Protein AF-A0A971SF78-F1 (afdb_monomer_lite)

pLDDT: mean 84.29, std 8.06, range [58.38, 93.25]

Foldseek 3Di:
DVVVVCVPDPVLVVLVVCLVVVVVCVPPPDPLVVVLCVVCVVLVVVLVVLSVVLVVLLVPPPPSSVVNVVSVVVNVVVVVVSVVVVVVVVVD

Secondary structure (DSSP, 8-state):
-HHHHHHH-HHHHHHHHHHHHHHHHTSS--HHHHHHHHH-HHHHHHHHHHHHHHHHHHHH-TTHHHHHHHHHHHHHHHHHHHHHHHHHHHH-

Sequence (92 aa):
MNLRLINYTPWSKVLLGILILVPLLYYKPSQKIIELIRNYPDFLRGFLGLVFTALIALILNDSGIVTVATMLLFGGVLLLLISFEELNKRSA

Radius of gyration: 15.05 Å; chains: 1; bounding box: 32×24×38 Å

Structure (mmCIF, N/CA/C/O backbone):
data_AF-A0A971SF78-F1
#
_entry.id   AF-A0A971SF78-F1
#
loop_
_atom_site.group_PDB
_atom_site.id
_atom_site.type_symbol
_atom_site.label_atom_id
_atom_site.label_alt_id
_atom_site.label_comp_id
_atom_site.label_asym_id
_atom_site.label_entity_id
_atom_site.label_seq_id
_atom_site.pdbx_PDB_ins_code
_atom_site.Cartn_x
_atom_site.Cartn_y
_atom_site.Cartn_z
_atom_site.occupancy
_atom_site.B_iso_or_equiv
_atom_site.auth_seq_id
_atom_site.auth_comp_id
_atom_site.auth_asym_id
_atom_site.auth_atom_id
_atom_site.pdbx_PDB_model_num
ATOM 1 N N . MET A 1 1 ? 10.639 -6.940 -21.039 1.00 58.38 1 MET A N 1
ATOM 2 C CA . MET A 1 1 ? 9.643 -6.001 -21.603 1.00 58.38 1 MET A CA 1
ATOM 3 C C . MET A 1 1 ? 9.347 -4.829 -20.654 1.00 58.38 1 MET A C 1
ATOM 5 O O . MET A 1 1 ? 9.460 -3.692 -21.103 1.00 58.38 1 MET A O 1
ATOM 9 N N . ASN A 1 2 ? 9.157 -5.059 -19.343 1.00 64.19 2 ASN A N 1
ATOM 10 C CA . ASN A 1 2 ? 9.063 -3.994 -18.316 1.00 64.19 2 ASN A CA 1
ATOM 11 C C . ASN A 1 2 ? 10.197 -2.950 -18.358 1.00 64.19 2 ASN A C 1
ATOM 13 O O . ASN A 1 2 ? 9.926 -1.758 -18.321 1.00 64.19 2 ASN A O 1
ATOM 17 N N . LEU A 1 3 ? 11.461 -3.362 -18.519 1.00 63.66 3 LEU A N 1
ATOM 18 C CA . LEU A 1 3 ? 12.620 -2.448 -18.555 1.00 63.66 3 LEU A CA 1
ATOM 19 C C . LEU A 1 3 ? 12.526 -1.341 -19.621 1.00 63.66 3 LEU A C 1
ATOM 21 O O . LEU A 1 3 ? 13.033 -0.244 -19.405 1.00 63.66 3 LEU A O 1
ATOM 25 N N . ARG A 1 4 ? 11.862 -1.604 -20.757 1.00 66.62 4 ARG A N 1
ATOM 26 C CA . ARG A 1 4 ? 11.626 -0.564 -21.769 1.00 66.62 4 ARG A CA 1
ATOM 27 C C . ARG A 1 4 ? 10.600 0.441 -21.243 1.00 66.62 4 ARG A C 1
ATOM 29 O O . ARG A 1 4 ? 10.889 1.629 -21.204 1.00 66.62 4 ARG A O 1
ATOM 36 N N . LEU A 1 5 ? 9.451 -0.025 -20.752 1.00 64.12 5 LEU A N 1
ATOM 37 C CA . LEU A 1 5 ? 8.396 0.834 -20.193 1.00 64.12 5 LEU A CA 1
ATOM 38 C C . LEU A 1 5 ? 8.871 1.679 -18.997 1.00 64.12 5 LEU A C 1
ATOM 40 O O . LEU A 1 5 ? 8.532 2.860 -18.937 1.00 64.12 5 LEU A O 1
ATOM 44 N N . ILE A 1 6 ? 9.717 1.123 -18.114 1.00 64.50 6 ILE A N 1
ATOM 45 C CA . ILE A 1 6 ? 10.328 1.862 -16.988 1.00 64.50 6 ILE A CA 1
ATOM 46 C C . ILE A 1 6 ? 11.102 3.096 -17.477 1.00 64.50 6 ILE A C 1
ATOM 48 O O . ILE A 1 6 ? 11.070 4.145 -16.831 1.00 64.50 6 ILE A O 1
ATOM 52 N N . ASN A 1 7 ? 11.782 2.983 -18.621 1.00 68.38 7 ASN A N 1
ATOM 53 C CA . ASN A 1 7 ? 12.592 4.061 -19.181 1.00 68.38 7 ASN A CA 1
ATOM 54 C C . ASN A 1 7 ? 11.794 5.058 -20.029 1.00 68.38 7 ASN A C 1
ATOM 56 O O . ASN A 1 7 ? 12.195 6.218 -20.105 1.00 68.38 7 ASN A O 1
ATOM 60 N N . TYR A 1 8 ? 10.676 4.645 -20.634 1.00 66.75 8 TYR A N 1
ATOM 61 C CA . TYR A 1 8 ? 9.896 5.506 -21.530 1.00 66.75 8 TYR A CA 1
ATOM 62 C C . TYR A 1 8 ? 8.827 6.346 -20.828 1.00 66.75 8 TYR A C 1
ATOM 64 O O . TYR A 1 8 ? 8.535 7.442 -21.301 1.00 66.75 8 TYR A O 1
ATOM 72 N N . THR A 1 9 ? 8.237 5.881 -19.719 1.00 79.12 9 THR A N 1
ATOM 73 C CA . THR A 1 9 ? 7.147 6.619 -19.060 1.00 79.12 9 THR A CA 1
ATOM 74 C C . THR A 1 9 ? 7.536 7.075 -17.650 1.00 79.12 9 THR A C 1
ATOM 76 O O . THR A 1 9 ? 7.853 6.245 -16.793 1.00 79.12 9 THR A O 1
ATOM 79 N N . PRO A 1 10 ? 7.465 8.389 -17.346 1.00 80.94 10 PRO A N 1
ATO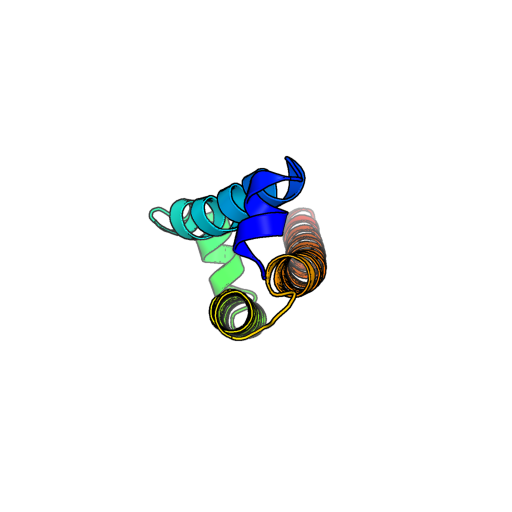M 80 C CA . PRO A 1 10 ? 7.682 8.907 -15.991 1.00 80.94 10 PRO A CA 1
ATOM 81 C C . PRO A 1 10 ? 6.803 8.213 -14.940 1.00 80.94 10 PRO A C 1
ATOM 83 O O . PRO A 1 10 ? 7.242 7.968 -13.818 1.00 80.94 10 PRO A O 1
ATOM 86 N N . TRP A 1 11 ? 5.592 7.815 -15.338 1.00 79.12 11 TRP A N 1
ATOM 87 C CA . TRP A 1 11 ? 4.632 7.087 -14.509 1.00 79.12 11 TRP A CA 1
ATOM 88 C C . TRP A 1 11 ? 5.162 5.762 -13.956 1.00 79.12 11 TRP A C 1
ATOM 90 O O . TRP A 1 11 ? 4.861 5.423 -12.814 1.00 79.12 11 TRP A O 1
ATOM 100 N N . SER A 1 12 ? 6.009 5.047 -14.700 1.00 78.88 12 SER A N 1
ATOM 101 C CA . SER A 1 12 ? 6.623 3.811 -14.206 1.00 78.88 12 SER A CA 1
ATOM 102 C C . SER A 1 12 ? 7.564 4.071 -13.025 1.00 78.88 12 SER A C 1
ATOM 104 O O . SER A 1 12 ? 7.595 3.297 -12.072 1.00 78.88 12 SER A O 1
ATOM 106 N N . LYS A 1 13 ? 8.302 5.189 -13.048 1.00 82.75 13 LYS A N 1
ATOM 107 C CA . LYS A 1 13 ? 9.198 5.588 -11.951 1.00 82.75 13 LYS A CA 1
ATOM 108 C C . LYS A 1 13 ? 8.412 6.014 -10.713 1.00 82.75 13 LYS A C 1
ATOM 110 O O . LYS A 1 13 ? 8.789 5.646 -9.607 1.00 82.75 13 LYS A O 1
ATOM 115 N N . VAL A 1 14 ? 7.300 6.732 -10.902 1.00 85.12 14 VAL A N 1
ATOM 116 C CA . VAL A 1 14 ? 6.376 7.091 -9.811 1.00 85.12 14 VAL A CA 1
ATOM 117 C C . VAL A 1 14 ? 5.800 5.833 -9.160 1.00 85.12 14 VAL A C 1
ATOM 119 O O . VAL A 1 14 ? 5.831 5.718 -7.939 1.00 85.12 14 VAL A O 1
ATOM 122 N N . LEU A 1 15 ? 5.348 4.859 -9.959 1.00 83.25 15 LEU A N 1
ATOM 123 C CA . LEU A 1 15 ? 4.826 3.589 -9.450 1.00 83.25 15 LEU A CA 1
ATOM 124 C C . LEU A 1 15 ? 5.873 2.828 -8.624 1.00 83.25 15 LEU A C 1
ATOM 126 O O . LEU A 1 15 ? 5.570 2.360 -7.529 1.00 83.25 15 LEU A O 1
ATOM 130 N N . LEU A 1 16 ? 7.110 2.736 -9.122 1.00 82.50 16 LEU A N 1
ATOM 131 C CA . LEU A 1 16 ? 8.218 2.125 -8.382 1.00 82.50 16 LEU A CA 1
ATOM 132 C C . LEU A 1 16 ? 8.526 2.885 -7.084 1.00 82.50 16 LEU A C 1
ATOM 134 O O . LEU A 1 16 ? 8.761 2.262 -6.053 1.00 82.50 16 LEU A O 1
ATOM 138 N N . GLY A 1 17 ? 8.466 4.218 -7.108 1.00 84.88 17 GLY A N 1
ATOM 139 C CA . GLY A 1 17 ? 8.590 5.043 -5.908 1.00 84.88 17 GLY A CA 1
ATOM 140 C C . GLY A 1 17 ? 7.518 4.717 -4.868 1.00 84.88 17 GLY A C 1
ATOM 141 O O . GLY A 1 17 ? 7.848 4.524 -3.702 1.00 84.88 17 GLY A O 1
ATOM 142 N N . ILE A 1 18 ? 6.256 4.578 -5.285 1.00 82.69 18 ILE A N 1
ATOM 143 C CA . ILE A 1 18 ? 5.141 4.187 -4.406 1.00 82.69 18 ILE A CA 1
ATOM 144 C C . ILE A 1 18 ? 5.366 2.782 -3.832 1.00 82.69 18 ILE A C 1
ATOM 146 O O . ILE A 1 18 ? 5.235 2.592 -2.625 1.00 82.69 18 ILE A O 1
ATOM 150 N N . LEU A 1 19 ? 5.767 1.816 -4.665 1.00 82.25 19 LEU A N 1
ATOM 151 C CA . LEU A 1 19 ? 6.093 0.449 -4.235 1.00 82.25 19 LEU A CA 1
ATOM 152 C C . LEU A 1 19 ? 7.174 0.398 -3.153 1.00 82.25 19 LEU A C 1
ATOM 154 O O . LEU A 1 19 ? 7.118 -0.477 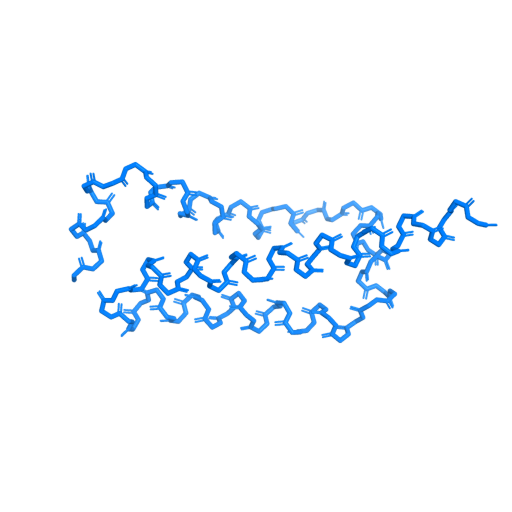-2.298 1.00 82.25 19 LEU A O 1
ATOM 158 N N . ILE A 1 20 ? 8.151 1.307 -3.194 1.00 83.62 20 ILE A N 1
ATOM 159 C CA . ILE A 1 20 ? 9.244 1.383 -2.213 1.00 83.62 20 ILE A CA 1
ATOM 160 C C . ILE A 1 20 ? 8.822 2.177 -0.968 1.00 83.62 20 ILE A C 1
ATOM 162 O O . ILE A 1 20 ? 9.125 1.784 0.159 1.00 83.62 20 ILE A O 1
ATOM 166 N N . LEU A 1 21 ? 8.107 3.289 -1.152 1.00 81.88 21 LEU A N 1
ATOM 167 C CA . LEU A 1 21 ? 7.667 4.169 -0.066 1.00 81.88 21 LEU A CA 1
ATOM 168 C C . LEU A 1 21 ? 6.630 3.512 0.841 1.00 81.88 21 LEU A C 1
ATOM 170 O O . LEU A 1 21 ? 6.679 3.715 2.053 1.00 81.88 21 LEU A O 1
ATOM 174 N N . VAL A 1 22 ? 5.707 2.729 0.277 1.00 78.81 22 VAL A N 1
ATOM 175 C CA . VAL A 1 22 ? 4.652 2.066 1.051 1.00 78.81 22 VAL A CA 1
ATOM 176 C C . VAL A 1 22 ? 5.255 1.180 2.151 1.00 78.81 22 VAL A C 1
ATOM 178 O O . VAL A 1 22 ? 4.945 1.437 3.309 1.00 78.81 22 VAL A O 1
ATOM 181 N N . PRO A 1 23 ? 6.169 0.230 1.876 1.00 74.62 23 PRO A N 1
ATOM 182 C CA . PRO A 1 23 ? 6.865 -0.531 2.915 1.00 74.62 23 PRO A CA 1
ATOM 183 C C . PRO A 1 23 ? 7.633 0.335 3.921 1.00 74.62 23 PRO A C 1
ATOM 185 O O . PRO A 1 23 ? 7.590 0.059 5.118 1.00 74.62 23 PRO A O 1
ATOM 188 N N . LEU A 1 24 ? 8.310 1.397 3.465 1.00 79.12 24 LEU A N 1
ATOM 189 C CA . LEU A 1 24 ? 9.078 2.289 4.344 1.00 79.12 24 LEU A CA 1
ATOM 190 C C . LEU A 1 24 ? 8.192 3.014 5.365 1.00 79.12 24 LEU A C 1
ATOM 192 O O . LEU A 1 24 ? 8.596 3.181 6.516 1.00 79.12 24 LEU A O 1
ATOM 196 N N . LEU A 1 25 ? 6.968 3.388 4.986 1.00 72.00 25 LEU A N 1
ATOM 197 C CA . LEU A 1 25 ? 5.990 3.995 5.897 1.00 72.00 25 LEU A CA 1
ATOM 198 C C . LEU A 1 25 ? 5.590 3.056 7.046 1.00 72.00 25 LEU A C 1
ATOM 200 O O . LEU A 1 25 ? 5.230 3.527 8.126 1.00 72.00 25 LEU A O 1
ATOM 204 N N . TYR A 1 26 ? 5.705 1.741 6.851 1.00 70.25 26 TYR A N 1
ATOM 205 C CA . TYR A 1 26 ? 5.436 0.741 7.885 1.00 70.25 26 TYR A CA 1
ATOM 206 C C . TYR A 1 26 ? 6.655 0.406 8.763 1.00 70.25 26 TYR A C 1
ATOM 208 O O . TYR A 1 26 ? 6.500 -0.349 9.718 1.00 70.25 26 TYR A O 1
ATOM 216 N N . TYR A 1 27 ? 7.843 0.980 8.521 1.00 77.19 27 TYR A N 1
ATOM 217 C CA . TYR A 1 27 ? 9.028 0.745 9.367 1.00 77.19 27 TYR A CA 1
ATOM 218 C C . TYR A 1 27 ? 8.866 1.310 10.789 1.00 77.19 27 TYR A C 1
ATOM 220 O O . TYR A 1 27 ? 9.367 0.744 11.759 1.00 77.19 27 TYR A O 1
ATOM 228 N N . LYS A 1 28 ? 8.128 2.417 10.933 1.00 78.50 28 LYS A N 1
ATOM 229 C CA . LYS A 1 28 ? 7.741 2.981 12.232 1.00 78.50 28 LYS A CA 1
ATOM 230 C C . LYS A 1 28 ? 6.267 3.389 12.177 1.00 78.50 28 LYS A C 1
ATOM 232 O O . LYS A 1 28 ? 5.972 4.567 11.959 1.00 78.50 28 LYS A O 1
ATOM 237 N N . PRO A 1 29 ? 5.337 2.426 12.316 1.00 78.56 29 PRO A N 1
ATOM 238 C CA . PRO A 1 29 ? 3.924 2.701 12.131 1.00 78.56 29 PRO A CA 1
ATOM 239 C C . PRO A 1 29 ? 3.455 3.687 13.201 1.00 78.56 29 PRO A C 1
ATOM 241 O O . PRO A 1 29 ? 3.761 3.549 14.386 1.00 78.56 29 PRO A O 1
ATOM 244 N N . SER A 1 30 ? 2.710 4.706 12.779 1.00 82.75 30 SER A N 1
ATOM 245 C CA . SER A 1 30 ? 2.041 5.603 13.720 1.00 82.75 30 SER A CA 1
ATOM 246 C C . SER A 1 30 ? 1.003 4.832 14.544 1.00 82.75 30 SER A C 1
ATOM 248 O O . SER A 1 30 ? 0.501 3.796 14.105 1.00 82.75 30 SER A O 1
ATOM 250 N N . GLN A 1 31 ? 0.624 5.355 15.713 1.00 82.81 31 GLN A N 1
ATOM 251 C CA . GLN A 1 31 ? -0.419 4.741 16.550 1.00 82.81 31 GLN A CA 1
ATOM 252 C C . GLN A 1 31 ? -1.721 4.484 15.772 1.00 82.81 31 GLN A C 1
ATOM 254 O O . GLN A 1 31 ? -2.336 3.438 15.939 1.00 82.81 31 GLN A O 1
ATOM 259 N N . LYS A 1 32 ? -2.073 5.369 14.831 1.00 82.38 32 LYS A N 1
ATOM 260 C CA . LYS A 1 32 ? -3.242 5.207 13.953 1.00 82.38 32 LYS A CA 1
ATOM 261 C C . LYS A 1 32 ? -3.148 3.968 13.062 1.00 82.38 32 LYS A C 1
ATOM 263 O O . LYS A 1 32 ? -4.136 3.270 12.873 1.00 82.38 32 LYS A O 1
ATOM 268 N N . ILE A 1 33 ? -1.959 3.683 12.527 1.00 80.94 33 ILE A N 1
ATOM 269 C CA . ILE A 1 33 ? -1.720 2.483 11.716 1.00 80.94 33 ILE A CA 1
ATOM 270 C C . ILE A 1 33 ? -1.830 1.235 12.597 1.00 80.94 33 ILE A C 1
ATOM 272 O O . ILE A 1 33 ? -2.435 0.253 12.185 1.00 80.94 33 ILE A O 1
ATOM 276 N N . ILE A 1 34 ? -1.305 1.280 13.824 1.00 84.81 34 ILE A N 1
ATOM 277 C CA . ILE A 1 34 ? -1.403 0.165 14.780 1.00 84.81 34 ILE A CA 1
ATOM 278 C C . ILE A 1 34 ? -2.869 -0.130 15.136 1.00 84.81 34 ILE A C 1
ATOM 280 O O . ILE A 1 34 ? -3.275 -1.291 15.171 1.00 84.81 34 ILE A O 1
ATOM 284 N N . GLU A 1 35 ? -3.677 0.904 15.360 1.00 86.19 35 GLU A N 1
ATOM 285 C CA . GLU A 1 35 ? -5.115 0.765 15.618 1.00 86.19 35 GLU A CA 1
ATOM 286 C C . GLU A 1 35 ? -5.855 0.191 14.405 1.00 86.19 35 GLU A C 1
ATOM 288 O O . GLU A 1 35 ? -6.630 -0.748 14.558 1.00 86.19 35 GLU A O 1
ATOM 293 N N . LEU A 1 36 ? -5.550 0.668 13.194 1.00 84.81 36 LEU A N 1
ATOM 294 C CA . LEU A 1 36 ? -6.125 0.138 11.955 1.00 84.81 36 LEU A CA 1
ATOM 295 C C . LEU A 1 36 ? -5.814 -1.357 11.775 1.00 84.81 36 LEU A C 1
ATOM 297 O O . LEU A 1 36 ? -6.698 -2.146 11.450 1.00 84.81 36 LEU A O 1
ATOM 301 N N . ILE A 1 37 ? -4.564 -1.749 12.037 1.00 84.31 37 ILE A N 1
ATOM 302 C CA . ILE A 1 37 ? -4.101 -3.144 12.000 1.00 84.31 37 ILE A CA 1
ATOM 303 C C . ILE A 1 37 ? -4.890 -4.012 12.987 1.00 84.31 37 ILE A C 1
ATOM 305 O O . ILE A 1 37 ? -5.232 -5.151 12.672 1.00 84.31 37 ILE A O 1
ATOM 309 N N . ARG A 1 38 ? -5.186 -3.479 14.176 1.00 88.31 38 ARG A N 1
ATOM 310 C CA . ARG A 1 38 ? -5.929 -4.193 15.217 1.00 88.31 38 ARG A CA 1
ATOM 311 C C . ARG A 1 38 ? -7.424 -4.292 14.906 1.00 88.31 38 ARG A C 1
ATOM 313 O O . ARG A 1 38 ? -8.019 -5.328 15.190 1.00 88.31 38 ARG A O 1
ATOM 320 N N . ASN A 1 39 ? -8.007 -3.246 14.325 1.00 92.25 39 ASN A N 1
ATOM 321 C CA . ASN A 1 39 ? -9.437 -3.168 14.025 1.00 92.25 39 ASN A CA 1
ATOM 322 C C . ASN A 1 39 ? -9.815 -3.934 12.746 1.00 92.25 39 ASN A C 1
ATOM 324 O O . ASN A 1 39 ? -10.927 -4.447 12.657 1.00 92.25 39 ASN A O 1
ATOM 328 N N . TYR A 1 40 ? -8.894 -4.052 11.781 1.00 91.19 40 TYR A N 1
ATOM 329 C CA . TYR A 1 40 ? -9.134 -4.712 10.490 1.00 91.19 40 TYR A CA 1
ATOM 330 C C . TYR A 1 40 ? -8.016 -5.713 10.126 1.00 91.19 40 TYR A C 1
ATOM 332 O O . TYR A 1 40 ? -7.324 -5.548 9.114 1.00 91.19 40 TYR A O 1
ATOM 340 N N . PRO A 1 41 ? -7.821 -6.784 10.920 1.00 89.38 41 PRO A N 1
ATOM 341 C CA . PRO A 1 41 ? -6.716 -7.724 10.725 1.00 89.38 41 PRO A CA 1
ATOM 342 C C . PRO A 1 41 ? -6.800 -8.491 9.396 1.00 89.38 41 PRO A C 1
ATOM 344 O O . PRO A 1 41 ? -5.776 -8.717 8.751 1.00 89.38 41 PRO A O 1
ATOM 347 N N . ASP A 1 42 ? -8.000 -8.869 8.949 1.00 90.62 42 ASP A N 1
ATOM 348 C CA . ASP A 1 42 ? -8.176 -9.619 7.696 1.00 90.62 42 ASP A CA 1
ATOM 349 C C . ASP A 1 42 ? -7.935 -8.757 6.462 1.00 90.62 42 ASP A C 1
ATOM 351 O O . ASP A 1 42 ? -7.323 -9.207 5.491 1.00 90.62 42 ASP A O 1
ATOM 355 N N . PHE A 1 43 ? -8.323 -7.484 6.530 1.00 88.62 43 PHE A N 1
ATOM 356 C CA . PHE A 1 43 ? -7.977 -6.528 5.493 1.00 88.62 43 PHE A CA 1
ATOM 357 C C . PHE A 1 43 ? -6.460 -6.378 5.363 1.00 88.62 43 PHE A C 1
ATOM 359 O O . PHE A 1 43 ? -5.935 -6.431 4.253 1.00 88.62 43 PHE A O 1
ATOM 366 N N . LEU A 1 44 ? -5.743 -6.249 6.484 1.00 85.31 44 LEU A N 1
ATOM 367 C CA . LEU A 1 44 ? -4.289 -6.133 6.457 1.00 85.31 44 LEU A CA 1
ATOM 368 C C . LEU A 1 44 ? -3.632 -7.369 5.830 1.00 85.31 44 LEU A C 1
ATOM 370 O O . LEU A 1 44 ? -2.721 -7.233 5.017 1.00 85.31 44 LEU A O 1
ATOM 374 N N . ARG A 1 45 ? -4.111 -8.573 6.166 1.00 89.25 45 ARG A N 1
ATOM 375 C CA . ARG A 1 45 ? -3.639 -9.825 5.550 1.00 89.25 45 ARG A CA 1
ATOM 376 C C . ARG A 1 45 ? -3.861 -9.820 4.038 1.00 89.25 45 ARG A C 1
ATOM 378 O O . ARG A 1 45 ? -2.937 -10.139 3.291 1.00 89.25 45 ARG A O 1
ATOM 385 N N . GLY A 1 46 ? -5.048 -9.414 3.587 1.00 90.88 46 GLY A N 1
ATOM 386 C CA . GLY A 1 46 ? -5.368 -9.285 2.165 1.00 90.88 46 GLY A CA 1
ATOM 387 C C . GLY A 1 46 ? -4.500 -8.242 1.458 1.00 90.88 46 GLY A C 1
ATOM 388 O O . GLY A 1 46 ? -3.972 -8.505 0.379 1.00 90.88 46 GLY A O 1
ATOM 389 N N . PHE A 1 47 ? -4.282 -7.089 2.090 1.00 88.88 47 PHE A N 1
ATOM 390 C CA . PHE A 1 47 ? -3.439 -6.023 1.559 1.00 88.88 47 PHE A CA 1
ATOM 391 C C . PHE A 1 47 ? -1.972 -6.459 1.433 1.00 88.88 47 PHE A C 1
ATOM 393 O O . PHE A 1 47 ? -1.353 -6.241 0.394 1.00 88.88 47 PHE A O 1
ATOM 400 N N . LEU A 1 48 ? -1.422 -7.145 2.440 1.00 88.25 48 LEU A N 1
ATOM 401 C CA . LEU A 1 48 ? -0.075 -7.721 2.367 1.00 88.25 48 LEU A CA 1
ATOM 402 C C . LEU A 1 48 ? 0.029 -8.787 1.268 1.00 88.25 48 LEU A C 1
ATOM 404 O O . LEU A 1 48 ? 1.009 -8.797 0.523 1.00 88.25 48 LEU A O 1
ATOM 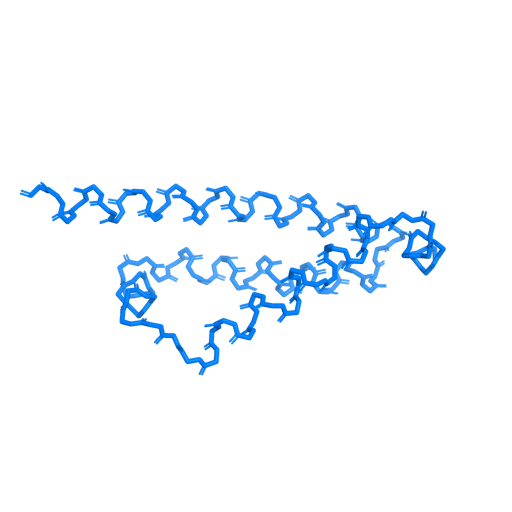408 N N . GLY A 1 49 ? -0.992 -9.636 1.116 1.00 92.44 49 GLY A N 1
ATOM 409 C CA . GLY A 1 49 ? -1.078 -10.601 0.018 1.00 92.44 49 GLY A CA 1
ATOM 410 C C . GLY A 1 49 ? -1.095 -9.930 -1.359 1.00 92.44 49 GLY A C 1
ATOM 411 O O . GLY A 1 49 ? -0.396 -10.376 -2.270 1.00 92.44 49 GLY A O 1
ATOM 412 N N . LEU A 1 50 ? -1.823 -8.818 -1.501 1.00 92.94 50 LEU A N 1
ATOM 413 C CA . LEU A 1 50 ? -1.848 -8.002 -2.716 1.00 92.94 50 LEU A CA 1
ATOM 414 C C . LEU A 1 50 ? -0.469 -7.412 -3.018 1.00 92.94 50 LEU A C 1
ATOM 416 O O . LEU A 1 50 ? -0.003 -7.533 -4.148 1.00 92.94 50 LEU A O 1
ATOM 420 N N . VAL A 1 51 ? 0.210 -6.826 -2.026 1.00 89.31 51 VAL A N 1
ATOM 421 C CA . VAL A 1 51 ? 1.566 -6.272 -2.197 1.00 89.31 51 VAL A CA 1
ATOM 422 C C . VAL A 1 51 ? 2.555 -7.367 -2.598 1.00 89.31 51 VAL A C 1
ATOM 424 O O . VAL A 1 51 ? 3.323 -7.185 -3.541 1.00 89.31 51 VAL A O 1
ATOM 427 N N . PHE A 1 52 ? 2.515 -8.527 -1.940 1.00 92.25 52 PHE A N 1
ATOM 428 C CA . PHE A 1 52 ? 3.392 -9.650 -2.270 1.00 92.25 52 PHE A CA 1
ATOM 429 C C . PHE A 1 52 ? 3.142 -10.174 -3.691 1.00 92.25 52 PHE A C 1
ATOM 431 O O . PHE A 1 52 ? 4.078 -10.370 -4.466 1.00 92.25 52 PHE A O 1
ATOM 438 N N . THR A 1 53 ? 1.873 -10.313 -4.075 1.00 92.75 53 THR A N 1
ATOM 439 C CA . T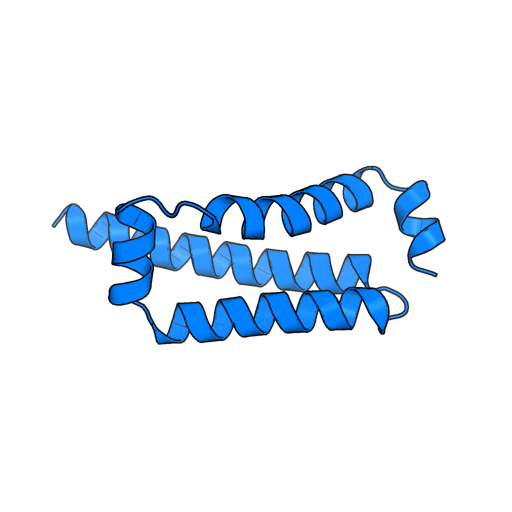HR A 1 53 ? 1.479 -10.713 -5.433 1.00 92.75 53 THR A CA 1
ATOM 440 C C . THR A 1 53 ? 1.898 -9.669 -6.465 1.00 92.75 53 THR A C 1
ATOM 442 O O . THR A 1 53 ? 2.364 -10.035 -7.540 1.00 92.75 53 THR A O 1
ATOM 445 N N . ALA A 1 54 ? 1.807 -8.377 -6.142 1.00 90.69 54 ALA A N 1
ATOM 446 C CA . ALA A 1 54 ? 2.268 -7.297 -7.004 1.00 90.69 54 ALA A CA 1
ATOM 447 C C . ALA A 1 54 ? 3.787 -7.367 -7.238 1.00 90.69 54 ALA A C 1
ATOM 449 O O . ALA A 1 54 ? 4.237 -7.219 -8.372 1.00 90.69 54 ALA A O 1
ATOM 450 N N . LEU A 1 55 ? 4.587 -7.670 -6.211 1.00 89.81 55 LEU A N 1
ATOM 451 C CA . LEU A 1 55 ? 6.031 -7.879 -6.376 1.00 89.81 55 LEU A CA 1
ATOM 452 C C . LEU A 1 55 ? 6.333 -9.062 -7.305 1.00 89.81 55 LEU A C 1
ATOM 454 O O . LEU A 1 55 ? 7.164 -8.941 -8.204 1.00 89.81 55 LEU A O 1
ATOM 458 N N . ILE A 1 56 ? 5.620 -10.179 -7.139 1.00 93.00 56 ILE A N 1
ATOM 459 C CA . ILE A 1 56 ? 5.748 -11.346 -8.022 1.00 93.00 56 ILE A CA 1
ATOM 460 C C . ILE A 1 56 ? 5.337 -10.985 -9.456 1.00 93.00 56 ILE A C 1
ATOM 462 O O . ILE A 1 56 ? 6.068 -11.280 -10.401 1.00 93.00 56 ILE A O 1
ATOM 466 N N . ALA A 1 57 ? 4.199 -10.309 -9.631 1.00 91.19 57 ALA A N 1
ATOM 467 C CA . ALA A 1 57 ? 3.695 -9.883 -10.932 1.00 91.19 57 ALA A CA 1
ATOM 468 C C . ALA A 1 57 ? 4.652 -8.907 -11.626 1.00 91.19 57 ALA A C 1
ATOM 470 O O . ALA A 1 57 ? 4.826 -8.983 -12.836 1.00 91.19 57 ALA A O 1
ATOM 471 N N . LEU A 1 58 ? 5.333 -8.029 -10.889 1.00 87.69 58 LEU A N 1
ATOM 472 C CA . LEU A 1 58 ? 6.326 -7.125 -11.469 1.00 87.69 58 LEU A CA 1
ATOM 473 C C . LEU A 1 58 ? 7.474 -7.880 -12.158 1.00 87.69 58 LEU A C 1
ATOM 475 O O . LEU A 1 58 ? 7.987 -7.423 -13.181 1.00 87.69 58 LEU A O 1
ATOM 479 N N . ILE A 1 59 ? 7.876 -9.019 -11.586 1.00 87.94 59 ILE A N 1
ATOM 480 C CA . ILE A 1 59 ? 9.001 -9.831 -12.062 1.00 87.94 59 ILE A CA 1
ATOM 481 C C . ILE A 1 59 ? 8.548 -10.793 -13.162 1.00 87.94 59 ILE A C 1
ATOM 483 O O . ILE A 1 59 ? 9.213 -10.901 -14.191 1.00 87.94 59 ILE A O 1
ATOM 487 N N . LEU A 1 60 ? 7.430 -11.491 -12.945 1.00 88.38 60 LEU A N 1
ATOM 488 C CA . LEU A 1 60 ? 6.988 -12.592 -13.802 1.00 88.38 60 LEU A CA 1
ATOM 489 C C . LEU A 1 60 ? 6.046 -12.161 -14.932 1.00 88.38 60 LEU A C 1
ATOM 491 O O . LEU A 1 60 ? 5.859 -12.923 -15.875 1.00 88.38 60 LEU A O 1
ATOM 495 N N . ASN A 1 61 ? 5.432 -10.976 -14.856 1.00 89.19 61 ASN A N 1
ATOM 496 C CA . ASN A 1 61 ? 4.484 -10.521 -15.870 1.00 89.19 61 ASN A CA 1
ATOM 497 C C . ASN A 1 61 ? 5.166 -9.654 -16.935 1.00 89.19 61 ASN A C 1
ATOM 499 O O . ASN A 1 61 ? 5.850 -8.666 -16.645 1.00 89.19 61 ASN A O 1
ATOM 503 N N . ASP A 1 62 ? 4.878 -9.987 -18.188 1.00 83.62 62 ASP A N 1
ATOM 504 C CA . ASP A 1 62 ? 5.318 -9.284 -19.390 1.00 83.62 62 ASP A CA 1
ATOM 505 C C . ASP A 1 62 ? 4.986 -7.783 -19.393 1.00 83.62 62 ASP A C 1
ATOM 507 O O . ASP A 1 62 ? 5.785 -6.960 -19.852 1.00 83.62 62 ASP A O 1
ATOM 511 N N . SER A 1 63 ? 3.843 -7.425 -18.810 1.00 85.25 63 SER A N 1
ATOM 512 C CA . SER A 1 63 ? 3.371 -6.059 -18.592 1.00 85.25 63 SER A CA 1
ATOM 513 C C . SER A 1 63 ? 3.253 -5.734 -17.095 1.00 85.25 63 SER A C 1
ATOM 515 O O . SER A 1 63 ? 2.352 -5.003 -16.672 1.00 85.25 63 SER A O 1
ATOM 517 N N . GLY A 1 64 ? 4.176 -6.266 -16.289 1.00 87.50 64 GLY A N 1
ATOM 518 C CA . GLY A 1 64 ? 4.162 -6.187 -14.827 1.00 87.50 64 GLY A CA 1
ATOM 519 C C . GLY A 1 64 ? 3.967 -4.790 -14.243 1.00 87.50 64 GLY A C 1
ATOM 520 O O . GLY A 1 64 ? 3.250 -4.665 -13.260 1.00 87.50 64 GLY A O 1
ATOM 521 N N . ILE A 1 65 ? 4.482 -3.721 -14.858 1.00 86.75 65 ILE A N 1
ATOM 522 C CA . ILE A 1 65 ? 4.208 -2.344 -14.387 1.00 86.75 65 ILE A CA 1
ATOM 523 C C . ILE A 1 65 ? 2.706 -2.031 -14.416 1.00 86.75 65 ILE A C 1
ATOM 525 O O . ILE A 1 65 ? 2.168 -1.488 -13.456 1.00 86.75 65 ILE A O 1
ATOM 529 N N . VAL A 1 66 ? 2.014 -2.382 -15.503 1.00 88.25 66 VAL A N 1
ATOM 530 C CA . VAL A 1 66 ? 0.571 -2.131 -15.664 1.00 88.25 66 VAL A CA 1
ATOM 531 C C . VAL A 1 66 ? -0.231 -3.011 -14.706 1.00 88.25 66 VAL A C 1
ATOM 533 O O . VAL A 1 66 ? -1.172 -2.540 -14.063 1.00 88.25 66 VAL A O 1
ATOM 536 N N . THR A 1 67 ? 0.168 -4.277 -14.559 1.00 92.00 67 THR A N 1
ATOM 537 C CA . THR A 1 67 ? -0.443 -5.211 -13.604 1.00 92.00 67 THR A CA 1
ATOM 538 C C . THR A 1 67 ? -0.315 -4.707 -12.169 1.00 92.00 67 THR A C 1
ATOM 540 O O . THR A 1 67 ? -1.285 -4.693 -11.420 1.00 92.00 67 THR A O 1
ATOM 543 N N . VAL A 1 68 ? 0.860 -4.216 -11.782 1.00 91.06 68 VAL A N 1
ATOM 544 C CA . VAL A 1 68 ? 1.064 -3.677 -10.437 1.00 91.06 68 VAL A CA 1
ATOM 545 C C . VAL A 1 68 ? 0.328 -2.359 -10.237 1.00 91.06 68 VAL A C 1
ATOM 547 O O . VAL A 1 68 ? -0.266 -2.161 -9.181 1.00 91.06 68 VAL A O 1
ATOM 550 N N . ALA A 1 69 ? 0.292 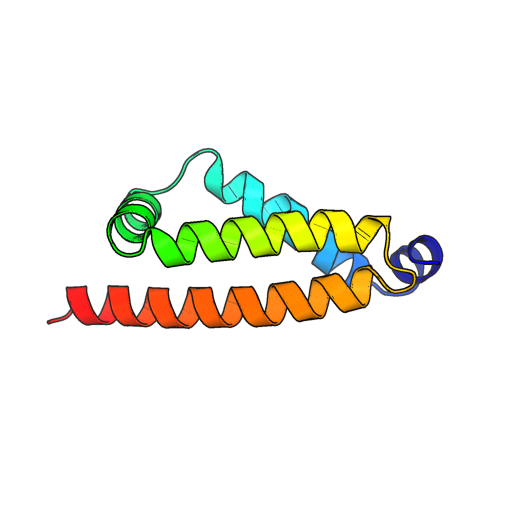-1.481 -11.241 1.00 88.94 69 ALA A N 1
ATOM 551 C CA . ALA A 1 69 ? -0.477 -0.241 -11.166 1.00 88.94 69 ALA A CA 1
ATOM 552 C C . ALA A 1 69 ? -1.964 -0.507 -10.907 1.00 88.94 69 ALA A C 1
ATOM 554 O O . ALA A 1 69 ? -2.562 0.130 -10.043 1.00 88.94 69 ALA A O 1
ATOM 555 N N . THR A 1 70 ? -2.548 -1.479 -11.607 1.00 92.25 70 THR A N 1
ATOM 556 C CA . THR A 1 70 ? -3.956 -1.865 -11.425 1.00 92.25 70 THR A CA 1
ATOM 557 C C . THR A 1 70 ? -4.206 -2.519 -10.065 1.00 92.25 70 THR A C 1
ATOM 559 O O . THR A 1 70 ? -5.162 -2.147 -9.385 1.00 92.25 70 THR A O 1
ATOM 562 N N . MET A 1 71 ? -3.319 -3.413 -9.615 1.00 93.25 71 MET A N 1
ATOM 563 C CA . MET A 1 71 ? -3.400 -4.011 -8.276 1.00 93.25 71 MET A CA 1
ATOM 564 C C . MET A 1 71 ? -3.313 -2.954 -7.167 1.00 93.25 71 MET A C 1
ATOM 566 O O . MET A 1 71 ? -4.140 -2.945 -6.257 1.00 93.25 71 MET A O 1
ATOM 570 N N . LEU A 1 72 ? -2.344 -2.038 -7.241 1.00 88.88 72 LEU A N 1
ATOM 571 C CA . LEU A 1 72 ? -2.155 -0.996 -6.229 1.00 88.88 72 LEU A CA 1
ATOM 572 C C . LEU A 1 72 ? -3.255 0.065 -6.257 1.00 88.88 72 LEU A C 1
ATOM 574 O O . LEU A 1 72 ? -3.615 0.561 -5.194 1.00 88.88 72 LEU A O 1
ATOM 578 N N . LEU A 1 73 ? -3.824 0.386 -7.424 1.00 90.25 73 LEU A N 1
ATOM 579 C CA . LEU A 1 73 ? -5.018 1.233 -7.515 1.00 90.25 73 LEU A CA 1
ATOM 580 C C . LEU A 1 73 ? -6.175 0.620 -6.727 1.00 90.25 73 LEU A C 1
ATOM 582 O O . LEU A 1 73 ? -6.758 1.284 -5.872 1.00 90.25 73 LEU A O 1
ATOM 586 N N . PHE A 1 74 ? -6.467 -0.658 -6.967 1.00 89.62 74 PHE A N 1
ATOM 587 C CA . PHE A 1 74 ? -7.526 -1.362 -6.251 1.00 89.62 74 PHE A CA 1
ATOM 588 C C . PHE A 1 74 ? -7.249 -1.436 -4.740 1.00 89.62 74 PHE A C 1
ATOM 590 O O . PHE A 1 74 ? -8.095 -1.053 -3.933 1.00 89.62 74 PHE A O 1
ATOM 597 N N . GLY A 1 75 ? -6.039 -1.851 -4.347 1.00 90.44 75 GLY A N 1
ATOM 598 C CA . GLY A 1 75 ? -5.639 -1.923 -2.939 1.00 90.44 75 GLY A CA 1
ATOM 599 C C . GLY A 1 75 ? -5.659 -0.562 -2.235 1.00 90.44 75 GLY A C 1
ATOM 600 O O . GLY A 1 75 ? -6.088 -0.467 -1.087 1.00 90.44 75 GLY A O 1
ATOM 601 N N . GLY A 1 76 ? -5.249 0.501 -2.928 1.00 88.81 76 GLY A N 1
ATOM 602 C CA . GLY A 1 76 ? -5.274 1.873 -2.425 1.00 88.81 76 GLY A CA 1
ATOM 603 C C . GLY A 1 76 ? -6.690 2.394 -2.186 1.00 88.81 76 GLY A C 1
ATOM 604 O O . GLY A 1 76 ? -6.946 3.010 -1.155 1.00 88.81 76 GLY A O 1
ATOM 605 N N . VAL A 1 77 ? -7.635 2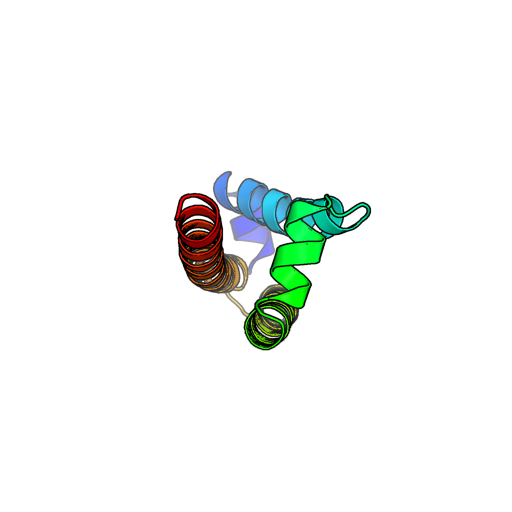.101 -3.085 1.00 91.75 77 VAL A N 1
ATOM 606 C CA . VAL A 1 77 ? -9.049 2.461 -2.887 1.00 91.75 77 VAL A CA 1
ATOM 607 C C . VAL A 1 77 ? -9.634 1.740 -1.670 1.00 91.75 77 VAL A C 1
ATOM 609 O O . VAL A 1 77 ? -10.291 2.378 -0.850 1.00 91.75 77 VAL A O 1
ATOM 612 N N . LEU A 1 78 ? -9.355 0.444 -1.495 1.00 91.12 78 LEU A N 1
ATOM 613 C CA . LEU A 1 78 ? -9.812 -0.295 -0.312 1.00 91.12 78 LEU A CA 1
ATOM 614 C C . LEU A 1 78 ? -9.212 0.257 0.991 1.00 91.12 78 LEU A C 1
ATOM 616 O O . LEU A 1 78 ? -9.932 0.417 1.975 1.00 91.12 78 LEU A O 1
ATOM 620 N N . LEU A 1 79 ? -7.919 0.604 0.986 1.00 89.31 79 LEU A N 1
ATOM 621 C CA . LEU A 1 79 ? -7.266 1.277 2.115 1.00 89.31 79 LEU A CA 1
ATOM 622 C C . LEU A 1 79 ? -7.977 2.581 2.487 1.00 89.31 79 LEU A C 1
ATOM 624 O O . LEU A 1 79 ? -8.202 2.839 3.671 1.00 89.31 79 LEU A O 1
ATOM 628 N N . LEU A 1 80 ? -8.325 3.401 1.491 1.00 90.38 80 LEU A N 1
ATOM 629 C CA . LEU A 1 80 ? -9.025 4.665 1.712 1.00 90.38 80 LEU A CA 1
ATOM 630 C C . LEU A 1 80 ? -10.409 4.438 2.317 1.00 90.38 80 LEU A C 1
ATOM 632 O O . LEU A 1 80 ? -10.747 5.105 3.289 1.00 90.38 80 LEU A O 1
ATOM 636 N N . LEU A 1 81 ? -11.182 3.482 1.795 1.00 92.00 81 LEU A N 1
ATOM 637 C CA . LEU A 1 81 ? -12.517 3.170 2.312 1.00 92.00 81 LEU A CA 1
ATOM 638 C C . LEU A 1 81 ? -12.484 2.778 3.792 1.00 92.00 81 LEU A C 1
ATOM 640 O O . LEU A 1 81 ? -13.238 3.330 4.589 1.00 92.00 81 LEU A O 1
ATOM 644 N N . ILE A 1 82 ? -11.567 1.892 4.178 1.00 90.62 82 ILE A N 1
ATOM 645 C CA . ILE A 1 82 ? -11.444 1.457 5.576 1.00 90.62 82 ILE A CA 1
ATOM 646 C C . ILE A 1 82 ? -10.921 2.589 6.457 1.00 90.62 82 ILE A C 1
ATOM 648 O O . ILE A 1 82 ? -11.372 2.755 7.588 1.00 90.62 82 ILE A O 1
ATOM 652 N N . SER A 1 83 ? -10.012 3.413 5.934 1.00 88.12 83 SER A N 1
ATOM 653 C CA . SER A 1 83 ? -9.547 4.603 6.648 1.00 88.12 83 SER A CA 1
ATOM 654 C C . SER A 1 83 ? -10.697 5.579 6.909 1.00 88.12 83 SER A C 1
ATOM 656 O O . SER A 1 83 ? -10.789 6.124 8.005 1.00 88.12 83 SER A O 1
ATOM 658 N N . PHE A 1 84 ? -11.599 5.779 5.944 1.00 90.94 84 PHE A N 1
ATOM 659 C CA . PHE A 1 84 ? -12.796 6.600 6.135 1.00 90.94 84 PHE A CA 1
ATOM 660 C C . PHE A 1 84 ? -13.762 5.991 7.148 1.00 90.94 84 PHE A C 1
ATOM 662 O O . PHE A 1 84 ? -14.277 6.719 7.995 1.00 90.94 84 PHE A O 1
ATOM 669 N N . GLU A 1 85 ? -13.984 4.677 7.107 1.00 89.81 85 GLU A N 1
ATOM 670 C CA . GLU A 1 85 ? -14.834 4.001 8.089 1.00 89.81 85 GLU A CA 1
ATOM 671 C C . GLU A 1 85 ? -14.272 4.142 9.513 1.00 89.81 85 GLU A C 1
ATOM 673 O O . GLU A 1 85 ? -15.003 4.469 10.448 1.00 89.81 85 GLU A O 1
ATOM 678 N N . GLU A 1 86 ? -12.960 3.975 9.670 1.00 88.38 86 GLU A N 1
ATOM 679 C CA . GLU A 1 86 ? -12.255 4.162 10.937 1.00 88.38 86 GLU A CA 1
ATOM 680 C C . GLU A 1 86 ? -12.334 5.614 11.440 1.00 88.38 86 GLU A C 1
ATOM 682 O O . GLU A 1 86 ? -12.541 5.843 12.630 1.00 88.38 86 GLU A O 1
ATOM 687 N N . LEU A 1 87 ? -12.217 6.608 10.553 1.00 88.19 87 LEU A N 1
ATOM 688 C CA . LEU A 1 87 ? -12.392 8.021 10.911 1.00 88.19 87 LEU A CA 1
ATOM 689 C C . LEU A 1 87 ? -13.830 8.336 11.341 1.00 88.19 87 LEU A C 1
ATOM 691 O O . LEU A 1 87 ? -14.035 9.092 12.293 1.00 88.19 87 LEU A O 1
ATOM 695 N N . ASN A 1 88 ? -14.817 7.748 10.663 1.00 90.12 88 ASN A N 1
ATOM 696 C CA . ASN A 1 88 ? -16.224 7.952 10.981 1.00 90.12 88 ASN A CA 1
ATOM 697 C C . ASN A 1 88 ? -16.581 7.331 12.342 1.00 90.12 88 ASN A C 1
ATOM 699 O O . ASN A 1 88 ? -17.227 7.982 13.157 1.00 90.12 88 ASN A O 1
ATOM 703 N N . LYS A 1 89 ? -16.064 6.129 12.647 1.00 86.81 89 LYS A N 1
ATOM 704 C CA . LYS A 1 89 ? -16.215 5.482 13.967 1.00 86.81 89 LYS A CA 1
ATOM 705 C C . LYS A 1 89 ? -15.657 6.311 15.127 1.00 86.81 89 LYS A C 1
ATOM 707 O O . LYS A 1 89 ? -16.150 6.178 16.235 1.00 86.81 89 LYS A O 1
ATOM 712 N N . ARG A 1 90 ? -14.637 7.144 14.894 1.00 79.94 90 ARG A N 1
ATOM 713 C CA . ARG A 1 90 ? -14.043 8.021 15.926 1.00 79.94 90 ARG A CA 1
ATOM 714 C C . ARG A 1 90 ? -14.799 9.329 16.138 1.00 79.94 90 ARG A C 1
ATOM 716 O O . ARG A 1 90 ? -14.526 10.022 17.112 1.00 79.94 90 ARG A O 1
ATOM 723 N N . SER A 1 91 ? -15.649 9.701 15.183 1.00 79.88 91 SER A N 1
ATOM 724 C CA . SER A 1 91 ? -16.404 10.958 15.197 1.00 79.88 91 SER A CA 1
ATOM 725 C C . SER A 1 91 ? -17.826 10.781 15.753 1.00 79.88 91 SER A C 1
ATOM 727 O O . SER A 1 91 ? -18.516 11.779 15.949 1.00 79.88 91 SER A O 1
ATOM 729 N N . ALA A 1 92 ? -18.246 9.531 15.982 1.00 68.00 92 ALA A N 1
ATOM 730 C CA . ALA A 1 92 ? -19.485 9.124 16.644 1.00 68.00 92 ALA A CA 1
ATOM 731 C C . ALA A 1 92 ? -19.231 8.826 18.129 1.00 68.00 92 ALA A C 1
ATOM 733 O O . ALA A 1 92 ? -20.142 9.111 18.936 1.00 68.00 92 ALA A O 1
#